Protein AF-A0A292QKS7-F1 (afdb_monomer_lite)

pLDDT: mean 78.59, std 18.58, range [31.22, 94.19]

Structure (mmCIF, N/CA/C/O backbone):
data_AF-A0A292QKS7-F1
#
_entry.id   AF-A0A292QKS7-F1
#
loop_
_atom_site.group_PDB
_atom_site.id
_atom_site.type_symbol
_atom_site.label_atom_id
_atom_site.label_alt_id
_atom_site.label_comp_id
_atom_site.label_asym_id
_atom_site.label_entity_id
_atom_site.label_seq_id
_atom_site.pdbx_PDB_ins_code
_atom_site.Cartn_x
_atom_site.Cartn_y
_atom_site.Cartn_z
_atom_site.occupancy
_atom_site.B_iso_or_equiv
_atom_site.auth_seq_id
_atom_site.auth_comp_id
_atom_site.auth_asym_id
_atom_site.auth_atom_id
_atom_site.pdbx_PDB_model_num
ATOM 1 N N . MET A 1 1 ? -36.135 -15.998 -6.585 1.00 34.22 1 MET A N 1
ATOM 2 C CA . MET A 1 1 ? -34.704 -15.803 -6.265 1.00 34.22 1 MET A CA 1
ATOM 3 C C . MET A 1 1 ? -34.387 -14.339 -6.476 1.00 34.22 1 MET A C 1
ATOM 5 O O . MET A 1 1 ? -34.534 -13.867 -7.593 1.00 34.22 1 MET A O 1
ATOM 9 N N . ASN A 1 2 ? -34.059 -13.612 -5.411 1.00 31.22 2 ASN A N 1
ATOM 10 C CA . ASN A 1 2 ? -33.763 -12.185 -5.490 1.00 31.22 2 ASN A CA 1
ATOM 11 C C . ASN A 1 2 ? -32.253 -12.043 -5.722 1.00 31.22 2 ASN A C 1
ATOM 13 O O . ASN A 1 2 ? -31.467 -12.157 -4.783 1.00 31.22 2 ASN A O 1
ATOM 17 N N . ILE A 1 3 ? -31.843 -11.928 -6.985 1.00 40.91 3 ILE A N 1
ATOM 18 C CA . ILE A 1 3 ? -30.437 -11.740 -7.346 1.00 40.91 3 ILE A CA 1
ATOM 19 C C . ILE A 1 3 ? -30.156 -10.255 -7.149 1.00 40.91 3 ILE A C 1
ATOM 21 O O . ILE A 1 3 ? -30.442 -9.428 -8.011 1.00 40.91 3 ILE A O 1
ATOM 25 N N . ASN A 1 4 ? -29.688 -9.911 -5.953 1.00 35.84 4 ASN A N 1
ATOM 26 C CA . ASN A 1 4 ? -29.290 -8.558 -5.614 1.00 35.84 4 ASN A CA 1
ATOM 27 C C . ASN A 1 4 ? -27.994 -8.261 -6.383 1.00 35.84 4 ASN A C 1
ATOM 29 O O . ASN A 1 4 ? -26.898 -8.544 -5.903 1.00 35.84 4 ASN A O 1
ATOM 33 N N . TYR A 1 5 ? -28.122 -7.754 -7.612 1.00 43.06 5 TYR A N 1
ATOM 34 C CA . TYR A 1 5 ? -27.022 -7.124 -8.331 1.00 43.06 5 TYR A CA 1
ATOM 35 C C . TYR A 1 5 ? -26.686 -5.828 -7.591 1.00 43.06 5 TYR A C 1
ATOM 37 O O . TYR A 1 5 ? -27.050 -4.732 -8.015 1.00 43.06 5 TYR A O 1
ATOM 45 N N . GLN A 1 6 ? -25.988 -5.944 -6.458 1.00 38.97 6 GLN A N 1
ATOM 46 C CA . GLN A 1 6 ? -25.141 -4.858 -6.000 1.00 38.97 6 GLN A CA 1
ATOM 47 C C . GLN A 1 6 ? -24.108 -4.662 -7.104 1.00 38.97 6 GLN A C 1
ATOM 49 O O . GLN A 1 6 ? -23.100 -5.361 -7.167 1.00 38.97 6 GLN A O 1
ATOM 54 N N . SER A 1 7 ? -24.436 -3.755 -8.023 1.00 41.09 7 SER A N 1
ATOM 55 C CA . SER A 1 7 ? -23.516 -3.137 -8.960 1.00 41.09 7 SER A CA 1
ATOM 56 C C . SER A 1 7 ? -22.348 -2.605 -8.139 1.00 41.09 7 SER A C 1
ATOM 58 O O . SER A 1 7 ? -22.396 -1.491 -7.620 1.00 41.09 7 SER A O 1
ATOM 60 N N . GLN A 1 8 ? -21.317 -3.430 -7.969 1.00 43.12 8 GLN A N 1
ATOM 61 C CA . GLN A 1 8 ? -20.002 -2.969 -7.573 1.00 43.12 8 GLN A CA 1
ATOM 62 C C . GLN A 1 8 ? -19.540 -2.095 -8.727 1.00 43.12 8 GLN A C 1
ATOM 64 O O . GLN A 1 8 ? -19.060 -2.593 -9.744 1.00 43.12 8 GLN A O 1
ATOM 69 N N . SER A 1 9 ? -19.787 -0.791 -8.605 1.00 43.62 9 SER A N 1
ATOM 70 C CA . SER A 1 9 ? -19.210 0.205 -9.493 1.00 43.62 9 SER A CA 1
ATOM 71 C C . SER A 1 9 ? -17.725 -0.124 -9.646 1.00 43.62 9 SER A C 1
ATOM 73 O O . SER A 1 9 ? -17.073 -0.341 -8.619 1.00 43.62 9 SER A O 1
ATOM 75 N N . PRO A 1 10 ? -17.188 -0.215 -10.875 1.00 50.91 10 PRO A N 1
ATOM 76 C CA . PRO A 1 10 ? -15.777 -0.502 -11.063 1.00 50.91 10 PRO A CA 1
ATOM 77 C C . PRO A 1 10 ? -14.975 0.529 -10.268 1.00 50.91 10 PRO A C 1
ATOM 79 O O . PRO A 1 10 ? -15.077 1.732 -10.505 1.00 50.91 10 PRO A O 1
ATOM 82 N N . SER A 1 11 ? -14.251 0.073 -9.246 1.00 51.56 11 SER A N 1
ATOM 83 C CA . SER A 1 11 ? -13.361 0.942 -8.489 1.00 51.56 11 SER A CA 1
ATOM 84 C C . SER A 1 11 ? -12.170 1.244 -9.391 1.00 51.56 11 SER A C 1
ATOM 86 O O . SER A 1 11 ? -11.298 0.394 -9.564 1.00 51.56 11 SER A O 1
ATOM 88 N N . PHE A 1 12 ? -12.161 2.426 -10.000 1.00 60.16 12 PHE A N 1
ATOM 89 C CA . PHE A 1 12 ? -11.089 2.910 -10.877 1.00 60.16 12 PHE A CA 1
ATOM 90 C C . PHE A 1 12 ? -9.858 3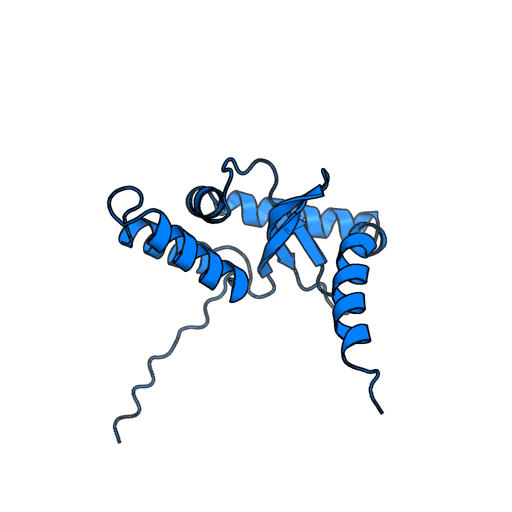.374 -10.083 1.00 60.16 12 PHE A C 1
ATOM 92 O O . PHE A 1 12 ? -9.344 4.460 -10.316 1.00 60.16 12 PHE A O 1
ATOM 99 N N . GLY A 1 13 ? -9.417 2.582 -9.110 1.00 74.75 13 GLY A N 1
ATOM 100 C CA . GLY A 1 13 ? -8.289 2.920 -8.253 1.00 74.75 13 GLY A CA 1
ATOM 101 C C . GLY A 1 13 ? -7.453 1.704 -7.896 1.00 74.75 13 GLY A C 1
ATOM 102 O O . GLY A 1 13 ? -7.747 0.571 -8.290 1.00 74.75 13 GLY A O 1
ATOM 103 N N . ILE A 1 14 ? -6.397 1.961 -7.136 1.00 88.81 14 ILE A N 1
ATOM 104 C CA . ILE A 1 14 ? -5.429 0.960 -6.711 1.00 88.81 14 ILE A CA 1
ATOM 105 C C . ILE A 1 14 ? -6.107 -0.230 -6.022 1.00 88.81 14 ILE A C 1
ATOM 107 O O . ILE A 1 14 ? -6.953 -0.099 -5.128 1.00 88.81 14 ILE A O 1
ATOM 111 N N . LYS A 1 15 ? -5.673 -1.430 -6.398 1.00 91.50 15 LYS A N 1
ATOM 112 C CA . LYS A 1 15 ? -6.085 -2.673 -5.743 1.00 91.50 15 LYS A CA 1
ATOM 113 C C . LYS A 1 15 ? -5.311 -2.843 -4.447 1.00 91.50 15 LYS A C 1
ATOM 115 O O . LYS A 1 15 ? -4.136 -2.520 -4.378 1.00 91.50 15 LYS A O 1
ATOM 120 N N . ILE A 1 16 ? -5.923 -3.398 -3.410 1.00 91.12 16 ILE A N 1
ATOM 121 C CA . ILE A 1 16 ? -5.181 -3.800 -2.210 1.00 91.12 16 ILE A CA 1
ATOM 122 C C . ILE A 1 16 ? -4.960 -5.301 -2.301 1.00 91.12 16 ILE A C 1
ATOM 124 O O . ILE A 1 16 ? -5.926 -6.049 -2.433 1.00 91.12 16 ILE A O 1
ATOM 128 N N . SER A 1 17 ? -3.703 -5.748 -2.253 1.00 92.38 17 SER A N 1
ATOM 129 C CA . SER A 1 17 ? -3.432 -7.183 -2.332 1.00 92.38 17 SER A CA 1
ATOM 130 C C . SER A 1 17 ? -4.108 -7.918 -1.162 1.00 92.38 17 SER A C 1
ATOM 132 O O . SER A 1 17 ? -4.030 -7.441 -0.022 1.00 92.38 17 SER A O 1
ATOM 134 N N . PRO A 1 18 ? -4.704 -9.109 -1.378 1.00 90.44 18 PRO A N 1
ATOM 135 C CA . PRO A 1 18 ? -5.391 -9.851 -0.315 1.00 90.44 18 PRO A CA 1
ATOM 136 C C . PRO A 1 18 ? -4.501 -10.120 0.902 1.00 90.44 18 PRO A C 1
ATOM 138 O O . PRO A 1 18 ? -4.958 -10.145 2.045 1.00 90.44 18 PRO A O 1
ATOM 141 N N . ARG A 1 19 ? -3.194 -10.284 0.661 1.00 89.06 19 ARG A N 1
ATOM 142 C CA . ARG A 1 19 ? -2.192 -10.451 1.713 1.00 89.06 19 ARG A CA 1
ATOM 143 C C . ARG A 1 19 ? -2.054 -9.199 2.577 1.00 89.06 19 ARG A C 1
ATOM 145 O O . ARG A 1 19 ? -1.999 -9.333 3.796 1.00 89.06 19 ARG A O 1
ATOM 152 N N . VAL A 1 20 ? -1.968 -8.014 1.965 1.00 93.00 20 VAL A N 1
ATOM 153 C CA . VAL A 1 20 ? -1.916 -6.747 2.708 1.00 93.00 20 VAL A CA 1
ATOM 154 C C . VAL A 1 20 ? -3.209 -6.566 3.486 1.00 93.00 20 VAL A C 1
ATOM 156 O O . VAL A 1 20 ? -3.149 -6.355 4.690 1.00 93.00 20 VAL A O 1
ATOM 159 N N . GLU A 1 21 ? -4.365 -6.729 2.844 1.00 92.69 21 GLU A N 1
ATOM 160 C CA . GLU A 1 21 ? -5.666 -6.555 3.499 1.00 92.69 21 GLU A CA 1
ATOM 161 C C . GLU A 1 21 ? -5.812 -7.478 4.722 1.00 92.69 21 GLU A C 1
ATOM 163 O O . GLU A 1 21 ? -6.098 -7.009 5.823 1.00 92.69 21 GLU A O 1
ATOM 168 N N . THR A 1 22 ? -5.480 -8.765 4.575 1.00 91.44 22 THR A N 1
ATOM 169 C CA . THR A 1 22 ? -5.486 -9.736 5.685 1.00 91.44 22 THR A CA 1
ATOM 170 C C . THR A 1 22 ? -4.555 -9.315 6.824 1.00 91.44 22 THR A C 1
ATOM 172 O O . THR A 1 22 ? -4.935 -9.370 7.995 1.00 91.44 22 THR A O 1
ATOM 175 N N . GLN A 1 23 ? -3.335 -8.877 6.499 1.00 90.94 23 GLN A N 1
ATOM 176 C CA . GLN A 1 23 ? -2.349 -8.441 7.490 1.00 90.94 23 GLN A CA 1
ATOM 177 C C . GLN A 1 23 ? -2.822 -7.190 8.243 1.00 90.94 23 GLN A C 1
ATOM 179 O O . GLN A 1 23 ? -2.643 -7.102 9.458 1.00 90.94 23 GLN A O 1
ATOM 184 N N . LEU A 1 24 ? -3.459 -6.247 7.547 1.00 93.19 24 LEU A N 1
ATOM 185 C CA . LEU A 1 24 ? -4.001 -5.029 8.143 1.00 93.19 24 LEU A CA 1
ATOM 186 C C . LEU A 1 24 ? -5.125 -5.338 9.134 1.00 93.19 24 LEU A C 1
ATOM 188 O O . LEU A 1 24 ? -5.078 -4.862 10.267 1.00 93.19 24 LEU A O 1
ATOM 192 N N . TYR A 1 25 ? -6.091 -6.177 8.747 1.00 92.50 25 TYR A N 1
ATOM 193 C CA . TYR A 1 25 ? -7.162 -6.607 9.650 1.00 92.50 25 TYR A CA 1
ATOM 194 C C . TYR A 1 25 ? -6.623 -7.389 10.851 1.00 92.50 25 TYR A C 1
ATOM 196 O O . TYR A 1 25 ? -7.067 -7.167 11.977 1.00 92.50 25 TYR A O 1
ATOM 204 N N . LYS A 1 26 ? -5.628 -8.259 10.642 1.00 92.06 26 LYS A N 1
ATOM 205 C CA . LYS A 1 26 ? -4.960 -8.976 11.734 1.00 92.06 26 LYS A CA 1
ATOM 206 C C . LYS A 1 26 ? -4.332 -8.005 12.740 1.00 92.06 26 LYS A C 1
ATOM 208 O O . LYS A 1 26 ? -4.620 -8.098 13.929 1.00 92.06 26 LYS A O 1
ATOM 213 N N . GLN A 1 27 ? -3.540 -7.042 12.267 1.00 90.75 27 GLN A N 1
ATOM 214 C CA . GLN A 1 27 ? -2.903 -6.040 13.130 1.00 90.75 27 GLN A CA 1
ATOM 215 C C . GLN A 1 27 ? -3.924 -5.137 13.829 1.00 90.75 27 GLN A C 1
ATOM 217 O O . GLN A 1 27 ? -3.720 -4.758 14.981 1.00 90.75 27 GLN A O 1
ATOM 222 N N . LEU A 1 28 ? -5.033 -4.806 13.162 1.00 90.88 28 LEU A N 1
ATOM 223 C CA . LEU A 1 28 ? -6.111 -4.016 13.755 1.00 90.88 28 LEU A CA 1
ATOM 224 C C . LEU A 1 28 ? -6.741 -4.761 14.939 1.00 90.88 28 LEU A C 1
ATOM 226 O O . LEU A 1 28 ? -6.917 -4.178 16.008 1.00 90.88 28 LEU A O 1
ATOM 2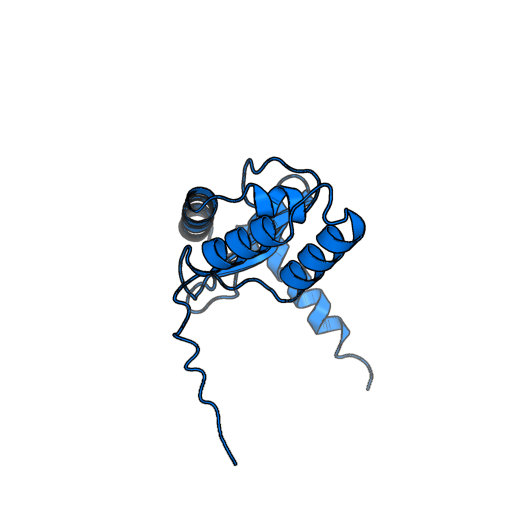30 N N . ASN A 1 29 ? -7.011 -6.057 14.765 1.00 88.94 29 ASN A N 1
ATOM 231 C CA . ASN A 1 29 ? -7.575 -6.911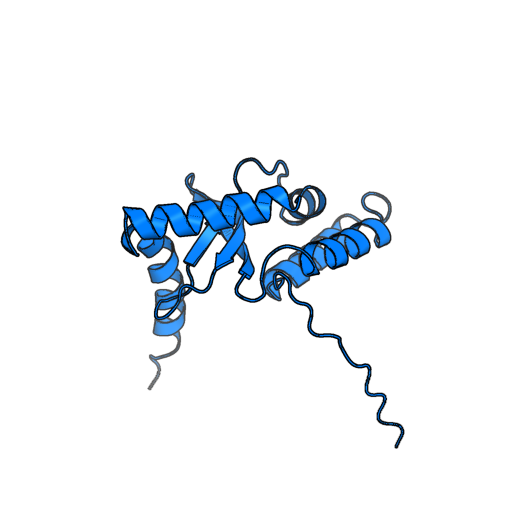 15.808 1.00 88.94 29 ASN A CA 1
ATOM 232 C C . ASN A 1 29 ? -6.608 -7.104 16.987 1.00 88.94 29 ASN A C 1
ATOM 234 O O . ASN A 1 29 ? -7.040 -7.067 18.136 1.00 88.94 29 ASN A O 1
ATOM 238 N N . GLU A 1 30 ? -5.309 -7.265 16.721 1.00 89.06 30 GLU A N 1
ATOM 239 C CA . GLU A 1 30 ? -4.274 -7.407 1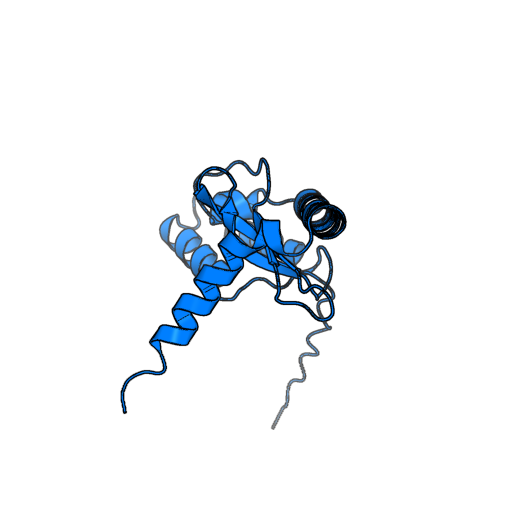7.759 1.00 89.06 30 GLU A CA 1
ATOM 240 C C . GLU A 1 30 ? -4.092 -6.129 18.593 1.00 89.06 30 GLU A C 1
ATOM 242 O O . GLU A 1 30 ? -3.870 -6.195 19.802 1.00 89.06 30 GLU A O 1
ATOM 247 N N . ILE A 1 31 ? -4.191 -4.955 17.964 1.00 85.00 31 ILE A N 1
ATOM 248 C CA . ILE A 1 31 ? -4.070 -3.659 18.646 1.00 85.00 31 ILE A CA 1
ATOM 249 C C . ILE A 1 31 ? -5.344 -3.311 19.436 1.00 85.00 31 ILE A C 1
ATOM 251 O O . ILE A 1 31 ? -5.259 -2.666 20.488 1.00 85.00 31 ILE A O 1
ATOM 255 N N . GLY A 1 32 ? -6.505 -3.734 18.932 1.00 75.25 32 GLY A N 1
ATOM 256 C CA . GLY A 1 32 ? -7.819 -3.484 19.513 1.00 75.25 32 GLY A CA 1
ATOM 257 C C . GLY A 1 32 ? -8.388 -2.093 19.201 1.00 75.25 32 GLY A C 1
ATOM 258 O O . GLY A 1 32 ? -7.670 -1.100 19.042 1.00 75.25 32 GLY A O 1
ATOM 259 N N . GLU A 1 33 ? -9.722 -2.002 19.178 1.00 70.88 33 GLU A N 1
ATOM 260 C CA . GLU A 1 33 ? -10.463 -0.805 18.737 1.00 70.88 33 GLU A CA 1
ATOM 261 C C . GLU A 1 33 ? -10.197 0.452 19.580 1.00 70.88 33 GLU A C 1
ATOM 263 O O . GLU A 1 33 ? -10.334 1.572 19.090 1.00 70.88 33 GLU A O 1
ATOM 268 N N . LYS A 1 34 ? -9.767 0.291 20.840 1.00 71.31 34 LYS A N 1
ATOM 269 C CA . LYS A 1 34 ? -9.474 1.416 21.747 1.00 71.31 34 LYS A CA 1
ATOM 270 C C . LYS A 1 34 ? -8.319 2.297 21.264 1.00 71.31 34 LYS A C 1
ATOM 272 O O . LYS A 1 34 ? -8.250 3.460 21.648 1.00 71.31 34 LYS A O 1
ATOM 277 N N . ARG A 1 35 ? -7.390 1.749 20.475 1.00 78.50 35 ARG A N 1
ATOM 278 C CA . ARG A 1 35 ? -6.214 2.481 19.972 1.00 78.50 35 ARG A CA 1
ATOM 279 C C . ARG A 1 35 ? -6.403 2.971 18.543 1.00 78.50 35 ARG A C 1
ATOM 281 O O . ARG A 1 35 ? -5.919 4.047 18.207 1.00 78.50 35 ARG A O 1
ATOM 288 N N . ILE A 1 36 ? -7.080 2.185 17.710 1.00 83.19 36 ILE A N 1
ATOM 289 C CA . ILE A 1 36 ? -7.367 2.528 16.318 1.00 83.19 36 ILE A CA 1
ATOM 290 C C . ILE A 1 36 ? -8.851 2.241 16.079 1.00 83.19 36 ILE A C 1
ATOM 292 O O . ILE A 1 36 ? -9.233 1.073 15.996 1.00 83.19 36 ILE A O 1
ATOM 296 N N . PRO A 1 37 ? -9.695 3.280 15.955 1.00 85.50 37 PRO A N 1
ATOM 297 C CA . PRO A 1 37 ? -11.106 3.084 15.666 1.00 85.50 37 PRO A CA 1
ATOM 298 C C . PRO A 1 37 ? -11.288 2.394 14.313 1.00 85.50 37 PRO A C 1
ATOM 300 O O . PRO A 1 37 ? -10.769 2.870 13.299 1.00 85.50 37 PRO A O 1
ATOM 303 N N . LYS A 1 38 ? -12.085 1.322 14.279 1.00 87.19 38 LYS A N 1
ATOM 304 C CA . LYS A 1 38 ? -12.381 0.560 13.056 1.00 87.19 38 LYS A CA 1
ATOM 305 C C . LYS A 1 38 ? -12.893 1.452 11.919 1.00 87.19 38 LYS A C 1
ATOM 307 O O . LYS A 1 38 ? -12.429 1.335 10.793 1.00 87.19 38 LYS A O 1
ATOM 312 N N . LYS A 1 39 ? -13.735 2.438 12.246 1.00 88.81 39 LYS A N 1
ATOM 313 C CA . LYS A 1 39 ? -14.250 3.431 11.289 1.00 88.81 39 LYS A CA 1
ATOM 314 C C . LYS A 1 39 ? -13.142 4.228 10.588 1.00 88.81 39 LYS A C 1
ATOM 316 O O . LYS A 1 39 ? -13.246 4.503 9.397 1.00 88.81 39 LYS A O 1
ATOM 321 N N . SER A 1 40 ? -12.083 4.602 11.312 1.00 88.25 40 SER A N 1
ATOM 322 C CA . SER A 1 40 ? -10.935 5.324 10.739 1.00 88.25 40 SER A CA 1
ATOM 323 C C . SER A 1 40 ? -10.175 4.445 9.745 1.00 88.25 40 SER A C 1
ATOM 325 O O . SER A 1 40 ? -9.859 4.876 8.637 1.00 88.25 40 SER A O 1
ATOM 327 N N . PHE A 1 41 ? -9.961 3.179 10.110 1.00 91.75 41 PHE A N 1
ATOM 328 C CA . PHE A 1 41 ? -9.361 2.184 9.228 1.00 91.75 41 PHE A CA 1
ATOM 329 C C . PHE A 1 41 ? -10.200 1.944 7.963 1.00 91.75 41 PHE A C 1
ATOM 331 O O . PHE A 1 41 ? -9.658 1.984 6.862 1.00 91.75 41 PHE A O 1
ATOM 338 N N . GLU A 1 42 ? -11.512 1.755 8.102 1.00 92.19 42 GLU A N 1
ATOM 339 C CA . GLU A 1 42 ? -12.433 1.549 6.974 1.00 92.19 42 GLU A CA 1
ATOM 340 C C . GLU A 1 42 ? -12.478 2.770 6.047 1.00 92.19 42 GLU A C 1
ATOM 342 O O . GLU A 1 42 ? -12.401 2.624 4.830 1.00 92.19 42 GLU A O 1
ATOM 347 N N . THR A 1 43 ? -12.487 3.981 6.612 1.00 92.44 43 THR A N 1
ATOM 348 C CA . THR A 1 43 ? -12.431 5.229 5.831 1.00 92.44 43 THR A CA 1
ATOM 349 C C . THR A 1 43 ? -11.137 5.301 5.021 1.00 92.44 43 THR A C 1
ATOM 351 O O . THR A 1 43 ? -11.152 5.630 3.836 1.00 92.44 43 THR A O 1
ATOM 354 N N . GLN A 1 44 ? -10.004 4.951 5.634 1.00 93.06 44 GLN A N 1
ATOM 355 C CA . GLN A 1 44 ? -8.725 4.897 4.932 1.00 93.06 44 GLN A CA 1
ATOM 356 C C . GLN A 1 44 ? -8.715 3.816 3.841 1.00 93.06 44 GLN A C 1
ATOM 358 O O . GLN A 1 44 ? -8.185 4.055 2.760 1.00 93.06 44 GLN A O 1
ATOM 363 N N . LEU A 1 45 ? -9.328 2.655 4.086 1.00 91.75 45 LEU A N 1
ATOM 364 C CA . LEU A 1 45 ? -9.475 1.582 3.099 1.00 91.75 45 LEU A CA 1
ATOM 365 C C . LEU A 1 45 ? -10.253 2.046 1.864 1.00 91.75 45 LEU A C 1
ATOM 367 O O . LEU A 1 45 ? -9.823 1.799 0.737 1.00 91.75 45 LEU A O 1
ATOM 371 N N . GLU A 1 46 ? -11.363 2.748 2.069 1.00 90.94 46 GLU A N 1
ATOM 372 C CA . GLU A 1 46 ? -12.156 3.321 0.981 1.00 90.94 46 GLU A CA 1
ATOM 373 C C . GLU A 1 46 ? -11.416 4.427 0.233 1.00 90.94 46 GLU A C 1
ATOM 375 O O . GLU A 1 46 ? -11.505 4.495 -0.992 1.00 90.94 46 GLU A O 1
ATOM 380 N N . ASN A 1 47 ? -10.685 5.284 0.948 1.00 91.25 47 ASN A N 1
ATOM 381 C CA . ASN A 1 47 ? -9.887 6.339 0.332 1.00 91.25 47 ASN A CA 1
ATOM 382 C C . ASN A 1 47 ? -8.791 5.747 -0.552 1.00 91.25 47 ASN A C 1
ATOM 384 O O . ASN A 1 47 ? -8.685 6.125 -1.714 1.00 91.25 47 ASN A O 1
ATOM 388 N N . VAL A 1 48 ? -8.034 4.775 -0.033 1.00 90.25 48 VAL A N 1
ATOM 389 C CA . VAL A 1 48 ? -6.973 4.105 -0.792 1.00 90.25 48 VAL A CA 1
ATOM 390 C C . VAL A 1 48 ? -7.540 3.498 -2.065 1.00 90.25 48 VAL A C 1
ATOM 392 O O . VAL A 1 48 ? -7.000 3.781 -3.119 1.00 90.25 48 VAL A O 1
ATOM 395 N N . LYS A 1 49 ? -8.669 2.779 -2.013 1.00 88.94 49 LYS A N 1
ATOM 396 C CA . LYS A 1 49 ? -9.311 2.176 -3.203 1.00 88.94 49 LYS A CA 1
ATOM 397 C C . LYS A 1 49 ? -9.740 3.185 -4.282 1.00 88.94 49 LYS A C 1
ATOM 399 O O . LYS A 1 49 ? -10.068 2.772 -5.390 1.00 88.94 49 LYS A O 1
ATOM 404 N N . LYS A 1 50 ? -9.769 4.485 -3.972 1.00 89.31 50 LYS A N 1
ATOM 405 C CA . LYS A 1 50 ? -10.086 5.576 -4.910 1.00 89.31 50 LYS A CA 1
ATOM 406 C C . LYS A 1 50 ? -8.838 6.297 -5.432 1.00 89.31 50 LYS A C 1
ATOM 408 O O . LYS A 1 50 ? -8.970 7.175 -6.276 1.00 89.31 50 LYS A O 1
ATOM 413 N N . TRP A 1 51 ? -7.653 5.982 -4.913 1.00 90.25 51 TRP A N 1
ATOM 414 C CA . TRP A 1 51 ? -6.397 6.622 -5.300 1.00 90.25 51 TRP A CA 1
ATOM 415 C C . TRP A 1 51 ? -5.711 5.864 -6.437 1.00 90.25 51 TRP A C 1
ATOM 417 O O . TRP A 1 51 ? -5.692 4.636 -6.441 1.00 90.25 51 TRP A O 1
ATOM 427 N N . GLY A 1 52 ? -5.073 6.597 -7.351 1.00 81.56 52 GLY A N 1
ATOM 428 C CA . GLY A 1 52 ? -4.290 6.016 -8.447 1.00 81.56 52 GLY A CA 1
ATOM 429 C C . GLY A 1 52 ? -5.140 5.311 -9.507 1.00 81.56 52 GLY A C 1
ATOM 430 O O . GLY A 1 52 ? -6.326 5.594 -9.650 1.00 81.56 52 GLY A O 1
ATOM 431 N N . SER A 1 53 ? -4.511 4.406 -10.251 1.00 84.19 53 SER A N 1
ATOM 432 C CA . SER A 1 53 ? -5.088 3.658 -11.372 1.00 84.19 53 SER A CA 1
ATOM 433 C C . SER A 1 53 ? -5.267 2.163 -11.064 1.00 84.19 53 SER A C 1
ATOM 435 O O . SER A 1 53 ? -4.780 1.638 -10.060 1.00 84.19 53 SER A O 1
ATOM 437 N N . ASP A 1 54 ? -6.006 1.461 -11.923 1.00 84.94 54 ASP A N 1
ATOM 438 C CA . ASP A 1 54 ? -6.419 0.057 -11.770 1.00 84.94 54 ASP A CA 1
ATOM 439 C C . ASP A 1 54 ? -5.317 -0.980 -12.080 1.00 84.94 54 ASP A C 1
ATOM 441 O O . ASP A 1 54 ? -5.463 -2.181 -11.785 1.00 84.94 54 ASP A O 1
ATOM 445 N N . ASP A 1 55 ? -4.215 -0.517 -12.668 1.00 87.38 55 ASP A N 1
ATOM 446 C CA . ASP A 1 55 ? -2.972 -1.248 -12.922 1.00 87.38 55 ASP A CA 1
ATOM 447 C C . ASP A 1 55 ? -2.009 -1.234 -11.720 1.00 87.38 55 ASP A C 1
ATOM 449 O O . ASP A 1 55 ? -0.982 -1.927 -11.743 1.00 87.38 55 ASP A O 1
ATOM 453 N N . LEU A 1 56 ? -2.358 -0.491 -10.664 1.00 91.62 56 LEU A N 1
ATOM 454 C CA . LEU A 1 56 ? -1.626 -0.438 -9.407 1.00 91.62 56 LEU A CA 1
ATOM 455 C C . LEU A 1 56 ? -2.206 -1.409 -8.376 1.00 91.62 56 LEU A C 1
ATOM 457 O O . LEU A 1 56 ? -3.418 -1.589 -8.234 1.00 91.62 56 LEU A O 1
ATOM 461 N N . GLU A 1 57 ? -1.317 -1.985 -7.576 1.00 93.56 57 GLU A N 1
ATOM 462 C CA . GLU A 1 57 ? -1.659 -2.820 -6.434 1.00 93.56 57 GLU A CA 1
ATOM 463 C C . GLU A 1 57 ? -0.805 -2.452 -5.211 1.00 93.56 57 GLU A C 1
ATOM 465 O O . GLU A 1 57 ? 0.421 -2.377 -5.277 1.00 93.56 57 GLU A O 1
ATOM 470 N N . LEU A 1 58 ? -1.446 -2.247 -4.062 1.00 94.19 58 LEU A N 1
ATOM 471 C CA . LEU A 1 58 ? -0.799 -2.061 -2.772 1.00 94.19 58 LEU A CA 1
ATOM 472 C C . LEU A 1 58 ? -0.285 -3.412 -2.264 1.00 94.19 58 LEU A C 1
ATOM 474 O O . LEU A 1 58 ? -1.056 -4.341 -1.989 1.00 94.19 58 LEU A O 1
ATOM 478 N N . VAL A 1 59 ? 1.029 -3.504 -2.091 1.00 94.00 59 VAL A N 1
ATOM 479 C CA . VAL A 1 59 ? 1.732 -4.737 -1.722 1.00 94.00 59 VAL A CA 1
ATOM 480 C C . VAL A 1 59 ? 2.690 -4.511 -0.558 1.00 94.00 59 VAL A C 1
ATOM 482 O O . VAL A 1 59 ? 3.072 -3.383 -0.247 1.00 94.00 59 VAL A O 1
ATOM 485 N N . VAL A 1 60 ? 3.124 -5.608 0.063 1.00 91.12 60 VAL A N 1
ATOM 486 C CA . VAL A 1 60 ? 4.330 -5.602 0.896 1.00 91.12 60 VAL A CA 1
ATOM 487 C C . VAL A 1 60 ? 5.525 -5.873 -0.008 1.00 91.12 60 VAL A C 1
ATOM 489 O O . VAL A 1 60 ? 5.591 -6.920 -0.652 1.00 91.12 60 VAL A O 1
ATOM 492 N N . THR A 1 61 ? 6.476 -4.949 -0.042 1.00 89.75 61 THR A N 1
ATOM 493 C CA . THR A 1 61 ? 7.701 -5.058 -0.839 1.00 89.75 61 THR A CA 1
ATOM 494 C C . THR A 1 61 ? 8.911 -4.657 -0.009 1.00 89.75 61 THR A C 1
ATOM 496 O O . THR A 1 61 ? 8.799 -3.993 1.023 1.00 89.75 61 THR A O 1
ATOM 499 N N . ARG A 1 62 ? 10.085 -5.096 -0.454 1.00 85.50 62 ARG A N 1
ATOM 500 C CA . ARG A 1 62 ? 11.359 -4.746 0.166 1.00 85.50 62 ARG A CA 1
ATOM 501 C C . ARG A 1 62 ? 11.770 -3.336 -0.257 1.00 85.50 62 ARG A C 1
ATOM 503 O O . ARG A 1 62 ? 11.605 -2.981 -1.423 1.00 85.50 62 ARG A O 1
ATOM 510 N N . ASN A 1 63 ? 12.293 -2.548 0.672 1.00 82.31 63 ASN A N 1
ATOM 511 C CA . ASN A 1 63 ? 12.896 -1.251 0.389 1.00 82.31 63 ASN A CA 1
ATOM 512 C C . ASN A 1 63 ? 14.391 -1.392 0.035 1.00 82.31 63 ASN A C 1
ATOM 514 O O . ASN A 1 63 ? 14.959 -2.486 0.073 1.00 82.31 63 ASN A O 1
ATOM 518 N N . ILE A 1 64 ? 15.036 -0.266 -0.284 1.00 76.88 64 ILE A N 1
ATOM 519 C CA . ILE A 1 64 ? 16.444 -0.216 -0.717 1.00 76.88 64 ILE A CA 1
ATOM 520 C C . ILE A 1 64 ? 17.411 -0.707 0.378 1.00 76.88 64 ILE A C 1
ATOM 522 O O . ILE A 1 64 ? 18.432 -1.310 0.063 1.00 76.88 64 ILE A O 1
ATOM 526 N N . ILE A 1 65 ? 17.084 -0.496 1.658 1.00 78.69 65 ILE A N 1
ATOM 527 C CA . ILE A 1 65 ? 17.912 -0.937 2.797 1.00 78.69 65 ILE A CA 1
ATOM 528 C C . ILE A 1 65 ? 17.665 -2.401 3.192 1.00 78.69 65 ILE A C 1
ATOM 530 O O . ILE A 1 65 ? 18.384 -2.950 4.021 1.00 78.69 65 ILE A O 1
ATOM 534 N N . GLY A 1 66 ? 16.685 -3.058 2.571 1.00 79.81 66 GLY A N 1
ATOM 535 C CA . GLY A 1 66 ? 16.414 -4.475 2.752 1.00 79.81 66 GLY A CA 1
ATOM 536 C C . GLY A 1 66 ? 15.282 -4.818 3.726 1.00 79.81 66 GLY A C 1
ATOM 537 O O . GLY A 1 66 ? 15.035 -6.012 3.924 1.00 79.81 66 GLY A O 1
ATOM 538 N N . ASP A 1 67 ? 14.571 -3.832 4.265 1.00 83.44 67 ASP A N 1
ATOM 539 C CA . ASP A 1 67 ? 13.411 -4.035 5.136 1.00 83.44 67 ASP A CA 1
ATOM 540 C C . ASP A 1 67 ? 12.120 -4.177 4.328 1.00 83.44 67 ASP A C 1
ATOM 542 O O . ASP A 1 67 ? 11.986 -3.635 3.230 1.00 83.44 67 ASP A O 1
ATOM 546 N N . TYR A 1 68 ? 11.143 -4.892 4.883 1.00 85.94 68 TYR A N 1
ATOM 547 C CA . TYR A 1 68 ? 9.816 -5.023 4.285 1.00 85.94 68 TYR A CA 1
ATOM 548 C C . TYR A 1 68 ? 8.881 -3.921 4.781 1.00 85.94 68 TYR A C 1
ATOM 550 O O . TYR A 1 68 ? 8.839 -3.608 5.969 1.00 85.94 68 TYR A O 1
ATOM 558 N N . GLY A 1 69 ? 8.100 -3.360 3.865 1.00 89.31 69 GLY A N 1
ATOM 559 C CA . GLY A 1 69 ? 7.083 -2.360 4.168 1.00 89.31 69 GLY A CA 1
ATOM 560 C C . GLY A 1 69 ? 6.053 -2.253 3.053 1.00 89.31 69 GLY A C 1
ATOM 561 O O . GLY A 1 69 ? 6.079 -3.022 2.089 1.00 89.31 69 GLY A O 1
ATOM 562 N N . LEU A 1 70 ? 5.136 -1.298 3.183 1.00 93.62 70 LEU A N 1
ATOM 563 C CA . LEU A 1 70 ? 4.159 -1.032 2.134 1.00 93.62 70 LEU A CA 1
ATOM 564 C C . LEU A 1 70 ? 4.820 -0.409 0.900 1.00 93.62 70 LEU A C 1
ATOM 566 O O . LEU A 1 70 ? 5.746 0.402 0.987 1.00 93.62 70 LEU A O 1
ATOM 570 N N . GLY A 1 71 ? 4.296 -0.766 -0.262 1.00 93.94 71 GLY A N 1
ATOM 571 C CA . GLY A 1 71 ? 4.688 -0.195 -1.538 1.00 93.94 71 GLY A CA 1
ATOM 572 C C . GLY A 1 71 ? 3.660 -0.456 -2.622 1.00 93.94 71 GLY A C 1
ATOM 573 O O . GLY A 1 71 ? 2.590 -1.014 -2.372 1.00 93.94 71 GLY A O 1
ATOM 574 N N . LEU A 1 72 ? 4.016 -0.059 -3.834 1.00 93.69 72 LEU A N 1
ATOM 575 C CA . LEU A 1 72 ? 3.210 -0.276 -5.024 1.00 93.69 72 LEU A CA 1
ATOM 576 C C . LEU A 1 72 ? 3.793 -1.384 -5.867 1.00 93.69 72 LEU A C 1
ATOM 578 O O . LEU A 1 72 ? 5.006 -1.453 -6.044 1.00 93.69 72 LEU A O 1
ATOM 582 N N . LYS A 1 73 ? 2.915 -2.197 -6.432 1.00 92.62 73 LYS A N 1
ATOM 583 C CA . LYS A 1 73 ? 3.169 -3.049 -7.581 1.00 92.62 73 LYS A CA 1
ATOM 584 C C . LYS A 1 73 ? 2.451 -2.424 -8.772 1.00 92.62 73 LYS A C 1
ATOM 586 O O . LYS A 1 73 ? 1.264 -2.138 -8.673 1.00 92.62 73 LYS A O 1
ATOM 591 N N . LYS A 1 74 ? 3.168 -2.191 -9.867 1.00 91.25 74 LYS A N 1
ATOM 592 C CA . LYS A 1 74 ? 2.627 -1.634 -11.112 1.00 91.25 74 LYS A CA 1
ATOM 593 C C . LYS A 1 74 ? 2.787 -2.649 -12.230 1.00 91.25 74 LYS A C 1
ATOM 595 O O . LYS A 1 74 ? 3.857 -3.251 -12.382 1.00 91.25 74 LYS A O 1
ATOM 600 N N . LYS A 1 75 ? 1.730 -2.847 -13.013 1.00 86.75 75 LYS A N 1
ATOM 601 C CA . LYS A 1 75 ? 1.797 -3.642 -14.239 1.00 86.75 75 LYS A CA 1
ATOM 602 C C . LYS A 1 75 ? 2.333 -2.767 -15.372 1.00 86.75 75 LYS A C 1
ATOM 604 O O . LYS A 1 75 ? 1.642 -1.880 -15.846 1.00 86.75 75 LYS A O 1
ATOM 609 N N . ILE A 1 76 ? 3.553 -3.041 -15.822 1.00 79.56 76 ILE A N 1
ATOM 610 C CA . ILE A 1 76 ? 4.109 -2.393 -17.014 1.00 79.56 76 ILE A CA 1
ATOM 611 C C . ILE A 1 76 ? 3.658 -3.185 -18.246 1.00 79.56 76 ILE A C 1
ATOM 613 O O . ILE A 1 76 ? 3.651 -4.419 -18.232 1.00 79.56 76 ILE A O 1
ATOM 617 N N . GLU A 1 77 ? 3.245 -2.485 -19.301 1.00 74.50 77 GLU A N 1
ATOM 618 C CA . GLU A 1 77 ? 2.782 -3.110 -20.538 1.00 74.50 77 GLU A CA 1
ATOM 619 C C . GLU A 1 77 ? 3.851 -4.052 -21.116 1.00 74.50 77 GLU A C 1
ATOM 621 O O . GLU A 1 77 ? 5.032 -3.713 -21.175 1.00 74.50 77 GLU A O 1
ATOM 626 N N . ASN A 1 78 ? 3.432 -5.256 -21.518 1.00 70.38 78 ASN A N 1
ATOM 627 C CA . ASN A 1 78 ? 4.291 -6.309 -22.073 1.00 70.38 78 ASN A CA 1
ATOM 628 C C . ASN A 1 78 ? 5.419 -6.812 -21.151 1.00 70.38 78 ASN A C 1
ATOM 630 O O . ASN A 1 78 ? 6.303 -7.532 -21.616 1.00 70.38 78 ASN A O 1
ATOM 634 N N . LEU A 1 79 ? 5.389 -6.490 -19.852 1.00 72.38 79 LEU A N 1
ATOM 635 C CA . LEU A 1 79 ? 6.426 -6.880 -18.896 1.00 72.38 79 LEU A CA 1
ATOM 636 C C . LEU A 1 79 ? 5.866 -7.478 -17.604 1.00 72.38 79 LEU A C 1
ATOM 638 O O . LEU A 1 79 ? 4.678 -7.389 -17.285 1.00 72.38 79 LEU A O 1
ATOM 642 N N . PHE A 1 80 ? 6.763 -8.109 -16.841 1.00 76.69 80 PHE A N 1
ATOM 643 C CA . PHE A 1 80 ? 6.449 -8.559 -15.492 1.00 76.69 80 PHE A CA 1
ATOM 644 C C . PHE A 1 80 ? 6.119 -7.354 -14.602 1.00 76.69 80 PHE A C 1
ATOM 646 O O . PHE A 1 80 ? 6.833 -6.350 -14.662 1.00 76.69 80 PHE A O 1
ATOM 653 N N . PRO A 1 81 ? 5.076 -7.445 -13.758 1.00 83.69 81 PRO A N 1
ATOM 654 C CA . PRO A 1 81 ? 4.783 -6.397 -12.796 1.00 83.69 81 PRO A CA 1
ATOM 655 C C . PRO A 1 81 ? 5.984 -6.140 -11.885 1.00 83.69 81 PRO A C 1
ATOM 657 O O . PRO A 1 81 ? 6.614 -7.082 -11.399 1.00 83.69 81 PRO A O 1
ATOM 660 N N . VAL A 1 82 ? 6.270 -4.872 -11.620 1.00 87.75 82 VAL A N 1
ATOM 661 C CA . VAL A 1 82 ? 7.388 -4.456 -10.767 1.00 87.75 82 VAL A CA 1
ATOM 662 C C . VAL A 1 82 ? 6.861 -3.829 -9.491 1.00 87.75 82 VAL A C 1
ATOM 664 O O . VAL A 1 82 ? 5.783 -3.237 -9.496 1.00 87.75 82 VAL A O 1
ATOM 667 N N . SER A 1 83 ? 7.608 -3.954 -8.395 1.00 90.12 83 SER A N 1
ATOM 668 C CA . SER A 1 83 ? 7.231 -3.361 -7.115 1.00 90.12 83 SER A CA 1
ATOM 669 C C . SER A 1 83 ? 8.277 -2.393 -6.581 1.00 90.12 83 SER A C 1
ATOM 671 O O . SER A 1 83 ? 9.478 -2.608 -6.737 1.00 90.12 83 SER A O 1
ATOM 673 N N . TRP A 1 84 ? 7.814 -1.341 -5.908 1.00 91.50 84 TRP A N 1
ATOM 674 C CA . TRP A 1 84 ? 8.659 -0.344 -5.260 1.00 91.50 84 TRP A CA 1
ATOM 675 C C . TRP A 1 84 ? 8.073 0.095 -3.920 1.00 91.50 84 TRP A C 1
ATOM 677 O O . TRP A 1 84 ? 6.868 0.317 -3.797 1.00 91.50 84 TRP A O 1
ATOM 687 N N . SER A 1 85 ? 8.918 0.196 -2.894 1.00 91.88 85 SER A N 1
ATOM 688 C CA . SER A 1 85 ? 8.497 0.609 -1.550 1.00 91.88 85 SER A CA 1
ATOM 689 C C . SER A 1 85 ? 8.111 2.084 -1.515 1.00 91.88 85 SER A C 1
ATOM 691 O O . SER A 1 85 ? 8.740 2.901 -2.193 1.00 91.88 85 SER A O 1
ATOM 693 N N . PHE A 1 86 ? 7.152 2.458 -0.666 1.00 91.81 86 PHE A N 1
ATOM 694 C CA . PHE A 1 86 ? 6.925 3.875 -0.402 1.00 91.81 86 PHE A CA 1
ATOM 695 C C . PHE A 1 86 ? 8.106 4.477 0.343 1.00 91.81 86 PHE A C 1
ATOM 697 O O . PHE A 1 86 ? 8.537 3.983 1.386 1.00 91.81 86 PHE A O 1
ATOM 704 N N . GLU A 1 87 ? 8.591 5.605 -0.156 1.00 83.50 87 GLU A N 1
ATOM 705 C CA . GLU A 1 87 ? 9.616 6.357 0.543 1.00 83.50 87 GLU A CA 1
ATOM 706 C C . GLU A 1 87 ? 8.998 7.241 1.626 1.00 83.50 87 GLU A C 1
ATOM 708 O O . GLU A 1 87 ? 7.968 7.892 1.427 1.00 83.50 87 GLU A O 1
ATOM 713 N N . ARG A 1 88 ? 9.678 7.305 2.777 1.00 80.38 88 ARG A N 1
ATOM 714 C CA . ARG A 1 88 ? 9.391 8.250 3.869 1.00 80.38 88 ARG A CA 1
ATOM 715 C C . ARG A 1 88 ? 7.987 8.130 4.480 1.00 80.38 88 ARG A C 1
ATOM 717 O O . ARG A 1 88 ? 7.511 9.082 5.099 1.00 80.38 88 ARG A O 1
ATOM 724 N N . ILE A 1 89 ? 7.336 6.971 4.376 1.00 85.81 89 ILE A N 1
ATOM 725 C CA . ILE A 1 89 ? 6.159 6.680 5.201 1.00 85.81 89 ILE A CA 1
ATOM 726 C C . ILE A 1 89 ? 6.638 6.266 6.589 1.00 85.81 89 ILE A C 1
ATOM 728 O O . ILE A 1 89 ? 7.256 5.222 6.776 1.00 85.81 89 ILE A O 1
ATOM 732 N N . GLY A 1 90 ? 6.361 7.107 7.583 1.00 79.25 90 GLY A N 1
ATOM 733 C CA . GLY A 1 90 ? 6.656 6.773 8.971 1.00 79.25 90 GLY A CA 1
ATOM 734 C C . GLY A 1 90 ? 5.715 5.686 9.487 1.00 79.25 90 GLY A C 1
ATOM 735 O O . GLY A 1 90 ? 4.517 5.752 9.245 1.00 79.25 90 GLY A O 1
ATOM 736 N N . GLY A 1 91 ? 6.221 4.755 10.288 1.00 81.94 91 GLY A N 1
ATOM 737 C CA . GLY A 1 91 ? 5.425 3.687 10.899 1.00 81.94 91 GLY A CA 1
ATOM 738 C C . GLY A 1 91 ? 6.201 2.376 10.907 1.00 81.94 91 GLY A C 1
ATOM 739 O O . GLY A 1 91 ? 6.784 2.001 9.895 1.00 81.94 91 GLY A O 1
ATOM 740 N N . LYS A 1 92 ? 6.233 1.695 12.059 1.00 84.06 92 LYS A N 1
ATOM 741 C CA . LYS A 1 92 ? 6.982 0.436 12.218 1.00 84.06 92 LYS A CA 1
ATOM 742 C C . LYS A 1 92 ? 6.231 -0.792 11.694 1.00 84.06 92 LYS A C 1
ATOM 744 O O . LYS A 1 92 ? 6.860 -1.804 11.433 1.00 84.06 92 LYS A O 1
ATOM 749 N N . THR A 1 93 ? 4.907 -0.705 11.574 1.00 88.19 93 THR A N 1
ATOM 750 C CA . THR A 1 93 ? 4.038 -1.792 11.106 1.00 88.19 93 THR A CA 1
ATOM 751 C C . THR A 1 93 ? 3.323 -1.392 9.825 1.00 88.19 93 THR A C 1
ATOM 753 O O . THR A 1 93 ? 3.127 -0.198 9.570 1.00 88.19 93 THR A O 1
ATOM 756 N N . GLU A 1 94 ? 2.884 -2.375 9.044 1.00 90.88 94 GLU A N 1
ATOM 757 C CA . GLU A 1 94 ? 2.103 -2.159 7.827 1.00 90.88 94 GLU A CA 1
ATOM 758 C C . 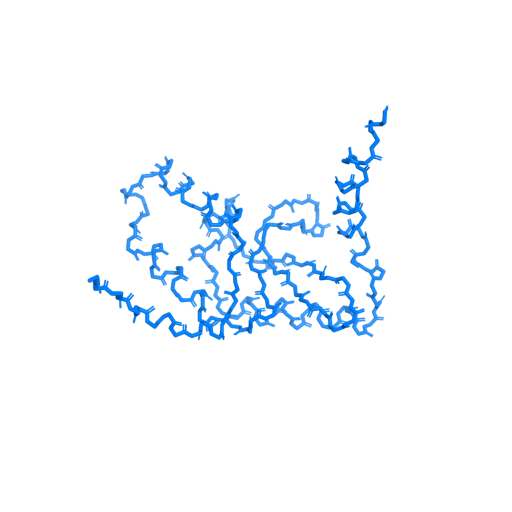GLU A 1 94 ? 0.827 -1.364 8.122 1.00 90.88 94 GLU A C 1
ATOM 760 O O . GLU A 1 94 ? 0.527 -0.425 7.394 1.00 90.88 94 GLU A O 1
ATOM 765 N N . LEU A 1 95 ? 0.129 -1.635 9.229 1.00 91.88 95 LEU A N 1
ATOM 766 C CA . LEU A 1 95 ? -1.052 -0.867 9.633 1.00 91.88 95 LEU A CA 1
ATOM 767 C C . LEU A 1 95 ? -0.729 0.595 9.957 1.00 91.88 95 LEU A C 1
ATOM 769 O O . LEU A 1 95 ? -1.459 1.494 9.543 1.00 91.88 95 LEU A O 1
ATOM 773 N N . ALA A 1 96 ? 0.374 0.861 10.660 1.00 90.69 96 ALA A N 1
ATOM 774 C CA . ALA A 1 96 ? 0.780 2.234 10.952 1.00 90.69 96 ALA A CA 1
ATOM 775 C C . ALA A 1 96 ? 1.160 2.993 9.672 1.00 90.69 96 ALA A C 1
ATOM 777 O O . ALA A 1 96 ? 0.809 4.164 9.526 1.00 90.69 96 ALA A O 1
ATOM 778 N N . GLN A 1 97 ? 1.853 2.325 8.747 1.00 92.62 97 GLN A N 1
ATOM 779 C CA . GLN A 1 97 ? 2.178 2.884 7.437 1.00 92.62 97 GLN A CA 1
ATOM 780 C C . GLN A 1 97 ? 0.905 3.135 6.614 1.00 92.62 97 GLN A C 1
ATOM 782 O O . GLN A 1 97 ? 0.760 4.204 6.028 1.00 92.62 97 GLN A O 1
ATOM 787 N N . PHE A 1 98 ? -0.046 2.198 6.633 1.00 94.00 98 PHE A N 1
ATOM 788 C CA . PHE A 1 98 ? -1.315 2.275 5.911 1.00 94.00 98 PHE A CA 1
ATOM 789 C C . PHE A 1 98 ? -2.176 3.459 6.354 1.00 94.00 98 PHE A C 1
ATOM 791 O O . PHE A 1 98 ? -2.650 4.234 5.526 1.00 94.00 98 PHE A O 1
ATOM 798 N N . LEU A 1 99 ? -2.328 3.649 7.666 1.00 92.94 99 LEU A N 1
ATOM 799 C CA . LEU A 1 99 ? -3.101 4.759 8.237 1.00 92.94 99 LEU A CA 1
ATOM 800 C C . LEU A 1 99 ? -2.471 6.133 7.975 1.00 92.94 99 LEU A C 1
ATOM 802 O O . LEU A 1 99 ? -3.139 7.154 8.099 1.00 92.94 99 LEU A O 1
ATOM 806 N N . ARG A 1 100 ? -1.180 6.171 7.636 1.00 93.12 100 ARG A N 1
ATOM 807 C CA . ARG A 1 100 ? -0.437 7.397 7.309 1.00 93.12 100 ARG A CA 1
ATOM 808 C C . ARG A 1 100 ? -0.262 7.608 5.810 1.00 93.12 100 ARG A C 1
ATOM 810 O O . ARG A 1 100 ? 0.287 8.637 5.412 1.00 93.12 100 ARG A O 1
ATOM 817 N N . LEU A 1 101 ? -0.692 6.644 5.000 1.00 93.75 101 LEU A N 1
ATOM 818 C CA . LEU A 1 101 ? -0.595 6.685 3.552 1.00 93.75 101 LEU A CA 1
ATOM 819 C C . LEU A 1 101 ? -1.435 7.846 3.017 1.00 93.75 101 LEU A C 1
ATOM 821 O O . LEU A 1 101 ? -2.573 8.055 3.440 1.00 93.75 101 LEU A O 1
ATOM 825 N N . LYS A 1 102 ? -0.865 8.605 2.085 1.00 93.75 102 LYS A N 1
ATOM 826 C CA . LYS A 1 102 ? -1.552 9.685 1.377 1.00 93.75 102 LYS A CA 1
ATOM 827 C C . LYS A 1 102 ? -1.533 9.394 -0.111 1.00 93.75 102 LYS A C 1
ATOM 829 O O . LYS A 1 102 ? -0.594 8.776 -0.608 1.00 93.75 102 LYS A O 1
ATOM 834 N N . GLU A 1 103 ? -2.496 9.944 -0.833 1.00 92.75 103 GLU A N 1
ATOM 835 C CA . GLU A 1 103 ? -2.553 9.849 -2.291 1.00 92.75 103 GLU A CA 1
ATOM 836 C C . GLU A 1 103 ? -1.238 10.294 -2.963 1.00 92.75 103 GLU A C 1
ATOM 838 O O . GLU A 1 103 ? -0.722 9.625 -3.852 1.00 92.75 103 GLU A O 1
ATOM 843 N N . ALA A 1 104 ? -0.602 11.357 -2.459 1.00 92.00 104 ALA A N 1
ATOM 844 C CA . ALA A 1 104 ? 0.689 11.819 -2.969 1.00 92.00 104 ALA A CA 1
ATOM 845 C C . ALA A 1 104 ? 1.817 10.772 -2.858 1.00 92.00 104 ALA A C 1
ATOM 847 O O . ALA A 1 104 ? 2.774 10.836 -3.626 1.00 92.00 104 ALA A O 1
ATOM 848 N N . ASN A 1 105 ? 1.747 9.826 -1.913 1.00 93.62 105 ASN A N 1
ATOM 849 C CA . ASN A 1 105 ? 2.700 8.716 -1.852 1.00 93.62 105 ASN A CA 1
ATOM 850 C C . ASN A 1 105 ? 2.495 7.749 -3.021 1.00 93.62 105 ASN A C 1
ATOM 852 O O . ASN A 1 105 ? 3.484 7.261 -3.558 1.00 93.62 105 ASN A O 1
ATOM 856 N N . ILE A 1 106 ? 1.240 7.520 -3.425 1.00 92.81 106 ILE A N 1
ATOM 857 C CA . ILE A 1 106 ? 0.888 6.663 -4.561 1.00 92.81 106 ILE A CA 1
ATOM 858 C C . ILE A 1 106 ? 1.495 7.245 -5.836 1.00 92.81 106 ILE A C 1
ATOM 860 O O . ILE A 1 106 ? 2.386 6.637 -6.424 1.00 92.81 106 ILE A O 1
ATOM 864 N N . HIS A 1 107 ? 1.123 8.484 -6.168 1.00 91.88 107 HIS A N 1
ATOM 865 C CA . HIS A 1 107 ? 1.590 9.178 -7.374 1.00 91.88 107 HIS A CA 1
ATOM 866 C C . HIS A 1 107 ? 3.113 9.328 -7.427 1.00 91.88 107 HIS A C 1
ATOM 868 O O . HIS A 1 107 ? 3.729 9.199 -8.482 1.00 91.88 107 HIS A O 1
ATOM 874 N N . LYS A 1 108 ? 3.767 9.600 -6.289 1.00 92.69 108 LYS A N 1
ATOM 875 C CA . LYS A 1 108 ? 5.235 9.689 -6.246 1.00 92.69 108 LYS A CA 1
ATOM 876 C C . LYS A 1 108 ? 5.893 8.348 -6.533 1.00 92.69 108 LYS A C 1
ATOM 878 O O . LYS A 1 108 ? 6.821 8.302 -7.330 1.00 92.69 108 LYS A O 1
ATOM 883 N N . THR A 1 109 ? 5.439 7.276 -5.888 1.00 92.56 109 THR A N 1
ATOM 884 C CA . THR A 1 109 ? 6.031 5.951 -6.090 1.00 92.56 109 THR A CA 1
ATOM 885 C C . THR A 1 109 ? 5.752 5.422 -7.492 1.00 92.56 109 THR A C 1
ATOM 887 O O . THR A 1 109 ? 6.647 4.829 -8.086 1.00 92.56 109 THR A O 1
ATOM 890 N N . GLU A 1 110 ? 4.575 5.691 -8.050 1.00 92.38 110 GLU A N 1
ATOM 891 C CA . GLU A 1 110 ? 4.270 5.390 -9.448 1.00 92.38 110 GLU A CA 1
ATOM 892 C C . GLU A 1 110 ? 5.247 6.090 -10.405 1.00 92.38 110 GLU A C 1
ATOM 894 O O . GLU A 1 110 ? 5.932 5.423 -11.181 1.00 92.38 110 GLU A O 1
ATOM 899 N N . ASN A 1 111 ? 5.402 7.411 -10.279 1.00 91.94 111 ASN A N 1
ATOM 900 C CA . ASN A 1 111 ? 6.356 8.176 -11.087 1.00 91.94 111 ASN A CA 1
ATOM 901 C C . ASN A 1 111 ? 7.799 7.674 -10.918 1.00 91.94 111 ASN A C 1
ATOM 903 O O . ASN A 1 111 ? 8.579 7.675 -11.872 1.00 91.94 111 ASN A O 1
ATOM 907 N N . THR A 1 112 ? 8.171 7.238 -9.712 1.00 91.25 112 THR A N 1
ATOM 908 C CA . THR A 1 112 ? 9.477 6.620 -9.460 1.00 91.25 112 THR A CA 1
ATOM 909 C C . THR A 1 112 ? 9.629 5.317 -10.236 1.00 91.25 112 THR A C 1
ATOM 911 O O . THR A 1 112 ? 10.653 5.138 -10.890 1.00 91.25 112 THR A O 1
ATOM 914 N N . ILE A 1 113 ? 8.631 4.429 -10.213 1.00 90.06 113 ILE A N 1
ATOM 915 C CA . ILE A 1 113 ? 8.654 3.182 -10.989 1.00 90.06 113 ILE A CA 1
ATOM 916 C C . ILE A 1 113 ? 8.852 3.490 -12.477 1.00 90.06 113 ILE A C 1
ATOM 918 O O . ILE A 1 113 ? 9.762 2.935 -13.095 1.00 90.06 113 ILE A O 1
ATOM 922 N N . ASP A 1 114 ? 8.070 4.421 -13.022 1.00 90.31 114 ASP A N 1
ATOM 923 C CA . ASP A 1 114 ? 8.136 4.792 -14.438 1.00 90.31 114 ASP A CA 1
ATOM 924 C C . ASP A 1 114 ? 9.497 5.396 -14.808 1.00 90.31 114 ASP A C 1
ATOM 926 O O . ASP A 1 114 ? 10.093 5.041 -15.827 1.00 90.31 114 ASP A O 1
ATOM 930 N N . CYS A 1 115 ? 10.037 6.273 -13.957 1.00 90.00 115 CYS A N 1
ATOM 931 C CA . CYS A 1 115 ? 11.346 6.892 -14.156 1.00 90.00 115 CYS A CA 1
ATOM 932 C C . CYS A 1 115 ? 12.482 5.860 -14.124 1.00 90.00 115 CYS A C 1
ATOM 934 O O . CYS A 1 115 ? 13.354 5.860 -15.000 1.00 90.00 115 CYS A O 1
ATOM 936 N N . LEU A 1 116 ? 12.469 4.958 -13.140 1.00 87.94 116 LEU A N 1
ATOM 937 C CA . LEU A 1 116 ? 13.482 3.914 -13.003 1.00 87.94 116 LEU A CA 1
ATOM 938 C C . LEU A 1 116 ? 13.427 2.938 -14.175 1.00 87.94 116 LEU A C 1
ATOM 940 O O . LEU A 1 116 ? 14.471 2.607 -14.734 1.00 87.94 116 LEU A O 1
ATOM 944 N N . TYR A 1 117 ? 12.224 2.545 -14.592 1.00 86.94 117 TYR A N 1
ATOM 945 C CA . TYR A 1 117 ? 12.040 1.703 -15.764 1.00 86.94 117 TYR A CA 1
ATOM 946 C C . TYR A 1 117 ? 12.543 2.391 -17.040 1.00 86.94 117 TYR A C 1
ATOM 948 O O . TYR A 1 117 ? 13.332 1.807 -17.780 1.00 86.94 117 TYR A O 1
ATOM 956 N N . LYS A 1 118 ? 12.181 3.659 -17.267 1.00 88.06 118 LYS A N 1
ATOM 957 C CA . LYS A 1 118 ? 12.634 4.423 -18.440 1.00 88.06 118 LYS A CA 1
ATOM 958 C C . LYS A 1 118 ? 14.156 4.581 -18.498 1.00 88.06 118 LYS A C 1
ATOM 960 O O . LYS A 1 118 ? 14.721 4.609 -19.588 1.00 88.06 118 LYS A O 1
ATOM 965 N N . LYS A 1 119 ? 14.820 4.718 -17.347 1.00 88.50 119 LYS A N 1
ATOM 966 C CA . LYS A 1 119 ? 16.264 4.988 -17.269 1.00 88.50 119 LYS A CA 1
ATOM 967 C C . LYS A 1 119 ? 17.130 3.727 -17.242 1.00 88.50 119 LYS A C 1
ATOM 969 O O . LYS A 1 119 ? 18.217 3.741 -17.810 1.00 88.50 119 LYS A O 1
ATOM 974 N N . TYR A 1 120 ? 16.679 2.675 -16.564 1.00 85.25 120 TYR A N 1
ATOM 975 C CA . TYR A 1 120 ? 17.487 1.486 -16.262 1.00 85.25 120 TYR A CA 1
ATOM 976 C C . TYR A 1 120 ? 16.861 0.174 -16.759 1.00 85.25 120 TYR A C 1
ATOM 978 O O . TYR A 1 120 ? 17.460 -0.889 -16.600 1.00 85.25 120 TYR A O 1
ATOM 986 N N . GLY A 1 121 ? 15.663 0.217 -17.344 1.00 82.94 121 GLY A N 1
ATOM 987 C CA . GLY A 1 121 ? 14.932 -0.972 -17.772 1.00 82.94 121 GLY A CA 1
ATOM 988 C C . GLY A 1 121 ? 14.531 -1.875 -16.601 1.00 82.94 121 GLY A C 1
ATOM 989 O O . GLY A 1 121 ? 14.384 -1.436 -15.460 1.00 82.94 121 GLY A O 1
ATOM 990 N N . LEU A 1 122 ? 14.346 -3.168 -16.881 1.00 80.25 122 LEU A N 1
ATOM 991 C CA . LEU A 1 122 ? 13.961 -4.156 -15.865 1.00 80.25 122 LEU A CA 1
ATOM 992 C C . LEU A 1 122 ? 15.084 -4.512 -14.882 1.00 80.25 122 LEU A C 1
ATOM 994 O O . LEU A 1 122 ? 14.801 -5.090 -13.834 1.00 80.25 122 LEU A O 1
ATOM 998 N N . ASP A 1 123 ? 16.341 -4.191 -15.191 1.00 78.19 123 ASP A N 1
ATOM 999 C CA . ASP A 1 123 ? 17.505 -4.652 -14.425 1.00 78.19 123 ASP A CA 1
ATOM 1000 C C . ASP A 1 123 ? 17.473 -4.201 -12.967 1.00 78.19 123 ASP A C 1
ATOM 1002 O O . ASP A 1 123 ? 17.772 -4.981 -12.062 1.00 78.19 123 ASP A O 1
ATOM 1006 N N . ILE A 1 124 ? 17.004 -2.979 -12.729 1.00 77.25 124 ILE A N 1
ATOM 1007 C CA . ILE A 1 124 ? 16.867 -2.418 -11.383 1.00 77.25 124 ILE A CA 1
ATOM 1008 C C . ILE A 1 124 ? 15.777 -3.110 -10.550 1.00 77.25 124 ILE A C 1
ATOM 1010 O O . ILE A 1 124 ? 15.817 -3.075 -9.321 1.00 77.25 124 ILE A O 1
ATOM 1014 N N . PHE A 1 125 ? 14.843 -3.800 -11.209 1.00 73.94 125 PHE A N 1
ATOM 1015 C CA . PHE A 1 125 ? 13.758 -4.553 -10.580 1.00 73.94 125 PHE A CA 1
ATOM 1016 C C . PHE A 1 125 ? 14.029 -6.068 -10.530 1.00 73.94 125 PHE A C 1
ATOM 1018 O O . PHE A 1 125 ? 13.284 -6.801 -9.874 1.00 73.94 125 PHE A O 1
ATOM 1025 N N . LYS A 1 126 ? 15.097 -6.578 -11.168 1.00 65.81 126 LYS A N 1
ATOM 1026 C CA . LYS A 1 126 ? 15.412 -8.024 -11.223 1.00 65.81 126 LYS A CA 1
ATOM 1027 C C . LYS A 1 126 ? 15.632 -8.658 -9.845 1.00 65.81 126 LYS A C 1
ATOM 1029 O O . LYS A 1 126 ? 15.334 -9.839 -9.664 1.00 65.81 126 LYS A O 1
ATOM 1034 N N . SER A 1 127 ? 16.073 -7.887 -8.852 1.00 56.50 127 SER A N 1
ATOM 1035 C CA . SER A 1 127 ? 16.175 -8.342 -7.457 1.00 56.50 127 SER A CA 1
ATOM 1036 C C . SER A 1 127 ? 14.810 -8.689 -6.839 1.00 56.50 127 SER A C 1
ATOM 1038 O O . SER A 1 127 ? 14.734 -9.583 -5.993 1.00 56.50 127 SER A O 1
ATOM 1040 N N . ALA A 1 128 ? 13.727 -8.050 -7.296 1.00 52.22 128 ALA A N 1
ATOM 1041 C CA . ALA A 1 128 ? 12.352 -8.351 -6.898 1.00 52.22 128 ALA A CA 1
ATOM 1042 C C . ALA A 1 128 ? 11.755 -9.524 -7.706 1.00 52.22 128 ALA A C 1
ATOM 1044 O O . ALA A 1 128 ? 11.110 -10.400 -7.128 1.00 52.22 128 ALA A O 1
ATOM 1045 N N . ILE A 1 129 ? 12.033 -9.596 -9.016 1.00 52.25 129 ILE A N 1
ATOM 1046 C CA . ILE A 1 129 ? 11.484 -10.620 -9.934 1.00 52.25 129 ILE A CA 1
ATOM 1047 C C . ILE A 1 129 ? 12.058 -12.024 -9.658 1.00 52.25 129 ILE A C 1
ATOM 1049 O O . ILE A 1 129 ? 11.306 -13.003 -9.616 1.00 52.25 129 ILE A O 1
ATOM 1053 N N . ASN A 1 130 ? 13.367 -12.146 -9.399 1.00 49.31 130 ASN A N 1
ATOM 1054 C CA . ASN A 1 130 ? 14.019 -13.446 -9.161 1.00 49.31 130 ASN A CA 1
ATOM 1055 C C . ASN A 1 130 ? 13.476 -14.183 -7.916 1.00 49.31 130 ASN A C 1
ATOM 1057 O O . ASN A 1 130 ? 13.588 -15.408 -7.805 1.00 49.31 130 ASN A O 1
ATOM 1061 N N . ASN A 1 131 ? 12.844 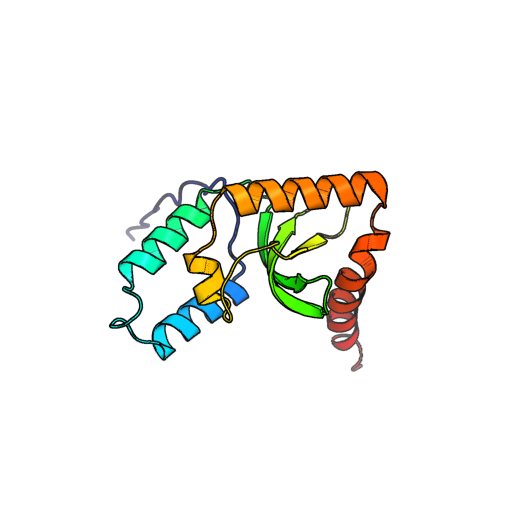-13.457 -6.990 1.00 47.34 131 ASN A N 1
ATOM 1062 C CA . ASN A 1 131 ? 12.269 -14.018 -5.769 1.00 47.34 131 ASN A CA 1
ATOM 1063 C C . ASN A 1 131 ? 10.817 -14.507 -5.963 1.00 47.34 131 ASN A C 1
ATOM 1065 O O . ASN A 1 131 ? 10.414 -15.494 -5.344 1.00 47.34 131 ASN A O 1
ATOM 1069 N N . GLU A 1 132 ? 10.037 -13.876 -6.853 1.00 45.53 132 GLU A N 1
ATOM 1070 C CA . GLU A 1 132 ? 8.740 -14.419 -7.289 1.00 45.53 132 GLU A CA 1
ATOM 1071 C C . GLU A 1 132 ? 8.953 -15.690 -8.134 1.00 45.53 132 GLU A C 1
ATOM 1073 O O . GLU A 1 132 ? 8.342 -16.718 -7.839 1.00 45.53 132 GLU A O 1
ATOM 1078 N N . GLN A 1 133 ? 9.898 -15.692 -9.085 1.00 45.50 133 GLN A N 1
ATOM 1079 C CA . GLN A 1 133 ? 10.209 -16.880 -9.902 1.00 45.50 133 GLN A CA 1
ATOM 1080 C C . GLN A 1 133 ? 10.731 -18.067 -9.071 1.00 45.50 133 GLN A C 1
ATOM 1082 O O . GLN A 1 133 ? 10.297 -19.199 -9.287 1.00 45.50 133 GLN A O 1
ATOM 1087 N N . SER A 1 134 ? 11.574 -17.832 -8.057 1.00 37.59 134 SER A N 1
ATOM 1088 C CA . SER A 1 134 ? 12.060 -18.901 -7.161 1.00 37.59 134 SER A CA 1
ATOM 1089 C C . SER A 1 134 ? 10.941 -19.609 -6.382 1.00 37.59 134 SER A C 1
ATOM 1091 O O . SER A 1 134 ? 11.084 -20.779 -6.019 1.00 37.59 134 SER A O 1
ATOM 1093 N N . LYS A 1 135 ? 9.806 -18.939 -6.137 1.00 43.44 135 LYS A N 1
ATOM 1094 C CA . LYS A 1 135 ? 8.629 -19.565 -5.512 1.00 43.44 135 LYS A CA 1
ATOM 1095 C C . LYS A 1 135 ? 7.842 -20.435 -6.489 1.00 43.44 135 LYS A C 1
ATOM 1097 O O . LYS A 1 135 ? 7.339 -21.471 -6.069 1.00 43.44 135 LYS A O 1
ATOM 1102 N N . PHE A 1 136 ? 7.778 -20.070 -7.770 1.00 41.03 136 PHE A N 1
ATOM 1103 C CA . PHE A 1 136 ? 7.097 -20.872 -8.795 1.00 41.03 136 PHE A CA 1
ATOM 1104 C C . PHE A 1 136 ? 7.910 -22.096 -9.240 1.00 41.03 136 PHE A C 1
ATOM 1106 O O . PHE A 1 136 ? 7.325 -23.145 -9.507 1.00 41.03 136 PHE A O 1
ATOM 1113 N N . VAL A 1 137 ? 9.246 -22.019 -9.250 1.00 39.72 137 VAL A N 1
ATOM 1114 C CA . VAL A 1 137 ? 10.106 -23.169 -9.602 1.00 39.72 137 VAL A CA 1
ATOM 1115 C C . VAL A 1 137 ? 10.033 -24.281 -8.544 1.00 39.72 137 VAL A C 1
ATOM 1117 O O . VAL A 1 137 ? 10.071 -25.460 -8.890 1.00 39.72 137 VAL A O 1
ATOM 1120 N N . LYS A 1 138 ? 9.821 -23.949 -7.261 1.00 38.34 138 LYS A N 1
ATOM 1121 C CA . LYS A 1 138 ? 9.703 -24.955 -6.187 1.00 38.34 138 LYS A CA 1
ATOM 1122 C C . LYS A 1 138 ? 8.428 -25.810 -6.227 1.00 38.34 138 LYS A C 1
ATOM 1124 O O . LYS A 1 138 ? 8.381 -26.815 -5.527 1.00 38.34 138 LYS A O 1
ATOM 1129 N N . VAL A 1 139 ? 7.416 -25.461 -7.028 1.00 44.72 139 VAL A N 1
ATOM 1130 C CA . VAL A 1 139 ? 6.151 -26.228 -7.111 1.00 44.72 139 VAL A CA 1
ATOM 1131 C C . VAL A 1 139 ? 6.168 -27.257 -8.255 1.00 44.72 139 VAL A C 1
ATOM 1133 O O . VAL A 1 139 ? 5.265 -28.079 -8.362 1.00 44.72 139 VAL A O 1
ATOM 1136 N N . LYS A 1 140 ? 7.213 -27.278 -9.094 1.00 42.62 140 LYS A N 1
ATOM 1137 C CA . LYS A 1 140 ? 7.309 -28.174 -10.259 1.00 42.62 140 LYS A CA 1
ATOM 1138 C C . LYS A 1 140 ? 8.472 -29.166 -10.200 1.00 42.62 140 LYS A C 1
ATOM 1140 O O . LYS A 1 140 ? 9.083 -29.418 -11.223 1.00 42.62 140 LYS A O 1
ATOM 1145 N N . ILE A 1 141 ? 8.769 -29.774 -9.051 1.00 47.53 141 ILE A N 1
ATOM 1146 C CA . ILE A 1 141 ? 9.542 -31.033 -9.045 1.00 47.53 141 ILE A CA 1
ATOM 1147 C C . ILE A 1 141 ? 9.053 -31.947 -7.915 1.00 47.53 141 ILE A C 1
ATOM 1149 O O . ILE A 1 141 ? 9.609 -31.951 -6.822 1.00 47.53 141 ILE A O 1
ATOM 1153 N N . LYS A 1 142 ? 8.004 -32.718 -8.202 1.00 40.56 142 LYS A N 1
ATOM 1154 C CA . LYS A 1 142 ? 7.838 -34.110 -7.759 1.00 40.56 142 LYS A CA 1
ATOM 1155 C C . LYS A 1 142 ? 7.029 -34.815 -8.850 1.00 40.56 142 LYS A C 1
ATOM 1157 O O . LYS A 1 142 ? 5.807 -34.693 -8.876 1.00 40.56 142 LYS A O 1
ATOM 1162 N N . GLN A 1 143 ? 7.740 -35.413 -9.805 1.00 37.25 143 GLN A N 1
ATOM 1163 C CA . GLN A 1 143 ? 7.240 -36.577 -10.538 1.00 37.25 143 GLN A CA 1
ATOM 1164 C C . GLN A 1 143 ? 7.544 -37.811 -9.694 1.00 37.25 143 GLN A C 1
ATOM 1166 O O . GLN A 1 143 ? 8.593 -37.779 -9.006 1.00 37.25 143 GLN A O 1
#

Sequence (143 aa):
MNINYQSQSPSFGIKISPRVETQLYKQLNEIGEKRIPKKSFETQLENVKKWGSDDLELVVTRNIIGDYGLGLKKKIENLFPVSWSFERIGGKTELAQFLRLKEANIHKTENTIDCLYKKYGLDIFKSAINNEQSKFVKVKIKQ

Foldseek 3Di:
DPPPPPPPPPLFAAAEPPVLVVQLVVVDVVVDCVVPPPVLVVVLVVVRSNAHGHQKYWDFDAAPVGDTEIWIWGDDPPDDTFIYHQPPQDDPDNNSSSSSDDSVSVVVRVVVVVVCCVPPNCPVRVVVVVVVVVVVVVVPDDD

Secondary structure (DSSP, 8-state):
------------SPEEPHHHHHHHHHHHHHH-TTTS-HHHHHHHHHHHTTSS-TTEEEEEEE-TTS-EEEEEEE--TTS--EEEEPTT---SSHHHHHHT--HHHHHHHHHHHHHHHHHHGGGGGHHHHHHHHHHHHTTS---

Radius of gyration: 17.15 Å; chains: 1; bounding box: 53×48×44 Å